Protein AF-A0A376L6A6-F1 (afdb_monomer_lite)

Foldseek 3Di:
DVVVVVQVVQVVVVFPPDPPGHDDDDDDPPCPPVCVVVVCVVQVVVPDDDGADADVVLVCCQPVVVQVVDDDAPQVVDDPPDDVVVVDDGPLVVVLVCCVVVNGPAVVFFPDDPVCVVVVQVVVCVVPVDPDRDPPPPDPTDGPSPPPDDD

Radius of gyration: 22.27 Å; chains: 1; bounding box: 53×51×48 Å

Structure (mmCIF, N/CA/C/O backbone):
data_AF-A0A376L6A6-F1
#
_entry.id   AF-A0A376L6A6-F1
#
loop_
_atom_site.group_PDB
_atom_site.id
_atom_site.type_symbol
_atom_site.label_atom_id
_atom_site.label_alt_id
_atom_site.label_comp_id
_atom_site.label_asym_id
_atom_site.label_entity_id
_atom_site.label_seq_id
_atom_site.pdbx_PDB_ins_code
_atom_site.Cartn_x
_atom_site.Cartn_y
_atom_site.Cartn_z
_atom_site.occupancy
_atom_site.B_iso_or_equiv
_atom_site.auth_seq_id
_atom_site.auth_comp_id
_atom_site.auth_asym_id
_atom_site.auth_atom_id
_atom_site.pdbx_PDB_model_num
ATOM 1 N N . MET A 1 1 ? 9.054 1.311 -15.473 1.00 96.50 1 MET A N 1
ATOM 2 C CA . MET A 1 1 ? 9.092 0.696 -16.823 1.00 96.50 1 MET A CA 1
ATOM 3 C C . MET A 1 1 ? 10.082 -0.459 -16.928 1.00 96.50 1 MET A C 1
ATOM 5 O O . MET A 1 1 ? 9.697 -1.483 -17.473 1.00 96.50 1 MET A O 1
ATOM 9 N N . ASN A 1 2 ? 11.278 -0.356 -16.337 1.00 98.25 2 ASN A N 1
ATOM 10 C CA . ASN A 1 2 ? 12.339 -1.381 -16.374 1.00 98.25 2 ASN A CA 1
ATOM 11 C C . ASN A 1 2 ? 11.838 -2.829 -16.205 1.00 98.25 2 ASN A C 1
ATOM 13 O O . ASN A 1 2 ? 12.069 -3.664 -17.072 1.00 98.25 2 ASN A O 1
ATOM 17 N N . TYR A 1 3 ? 11.075 -3.114 -15.145 1.00 98.31 3 TYR A N 1
ATOM 18 C CA . TYR A 1 3 ? 10.610 -4.477 -14.852 1.00 98.31 3 TYR A CA 1
ATOM 19 C C . TYR A 1 3 ? 9.677 -5.020 -15.938 1.00 98.31 3 TYR A C 1
ATOM 21 O O . TYR A 1 3 ? 9.852 -6.148 -16.383 1.00 98.31 3 TYR A O 1
ATOM 29 N N . ARG A 1 4 ? 8.724 -4.208 -16.414 1.00 98.38 4 ARG A N 1
ATOM 30 C CA . ARG A 1 4 ? 7.795 -4.605 -17.484 1.00 98.38 4 ARG A CA 1
ATOM 31 C C . ARG A 1 4 ? 8.522 -4.898 -18.798 1.00 98.38 4 ARG A C 1
ATOM 33 O O . ARG A 1 4 ? 8.090 -5.786 -19.515 1.00 98.38 4 ARG A O 1
ATOM 40 N N . GLY A 1 5 ? 9.624 -4.202 -19.091 1.00 98.56 5 GLY A N 1
ATOM 41 C CA . GLY A 1 5 ? 10.467 -4.498 -20.254 1.00 98.56 5 GLY A CA 1
ATOM 42 C C . GLY A 1 5 ? 11.061 -5.907 -20.193 1.00 98.56 5 GLY A C 1
ATOM 43 O O . GLY A 1 5 ? 10.830 -6.707 -21.096 1.00 98.56 5 GLY A O 1
ATOM 44 N N . LEU A 1 6 ? 11.743 -6.239 -19.089 1.00 98.56 6 LEU A N 1
ATOM 45 C CA . LEU A 1 6 ? 12.328 -7.572 -18.883 1.00 98.56 6 LEU A CA 1
ATOM 46 C C . LEU A 1 6 ? 11.251 -8.667 -18.844 1.00 98.56 6 LEU A C 1
ATOM 48 O O . LEU A 1 6 ? 11.412 -9.720 -19.454 1.00 98.56 6 LEU A O 1
ATOM 52 N N . ILE A 1 7 ? 10.138 -8.415 -18.153 1.00 98.62 7 ILE A N 1
ATOM 53 C CA . ILE A 1 7 ? 9.024 -9.366 -18.059 1.00 98.62 7 ILE A CA 1
ATOM 54 C C . ILE A 1 7 ? 8.418 -9.628 -19.443 1.00 98.62 7 ILE A C 1
ATOM 56 O O . ILE A 1 7 ? 8.198 -10.785 -19.784 1.00 98.62 7 ILE A O 1
ATOM 60 N N . ASN A 1 8 ? 8.209 -8.596 -20.268 1.00 98.69 8 ASN A N 1
ATOM 61 C CA . ASN A 1 8 ? 7.693 -8.777 -21.626 1.00 98.69 8 ASN A CA 1
ATOM 62 C C . ASN A 1 8 ? 8.621 -9.650 -22.482 1.00 98.69 8 ASN A C 1
ATOM 64 O O . ASN A 1 8 ? 8.128 -10.533 -23.174 1.00 98.69 8 ASN A O 1
ATOM 68 N N . MET A 1 9 ? 9.945 -9.462 -22.402 1.00 98.62 9 MET A N 1
ATOM 69 C CA . MET A 1 9 ? 10.906 -10.324 -23.110 1.00 98.62 9 MET A CA 1
ATOM 70 C C . MET A 1 9 ? 10.747 -11.794 -22.705 1.00 98.62 9 MET A C 1
ATOM 72 O O . MET A 1 9 ? 10.668 -12.676 -23.555 1.00 98.62 9 MET A O 1
ATOM 76 N N . LEU A 1 10 ? 10.654 -12.055 -21.400 1.00 98.62 10 LEU A N 1
ATOM 77 C CA . LEU A 1 10 ? 10.509 -13.408 -20.864 1.00 98.62 10 LEU A CA 1
ATOM 78 C C . LEU A 1 10 ? 9.166 -14.044 -21.237 1.00 98.62 10 LEU A C 1
ATOM 80 O O . LEU A 1 10 ? 9.114 -15.246 -21.488 1.00 98.62 10 LEU A O 1
ATOM 84 N N . ILE A 1 11 ? 8.090 -13.254 -21.283 1.00 98.62 11 ILE A N 1
ATOM 85 C CA . ILE A 1 11 ? 6.771 -13.709 -21.738 1.00 98.62 11 ILE A CA 1
ATOM 86 C C . ILE A 1 11 ? 6.814 -14.054 -23.230 1.00 98.62 11 ILE A C 1
ATOM 88 O O . ILE A 1 11 ? 6.356 -15.128 -23.608 1.00 98.62 11 ILE A O 1
ATOM 92 N N . PHE A 1 12 ? 7.398 -13.196 -24.073 1.00 98.50 12 PHE A N 1
ATOM 93 C CA . PHE A 1 12 ? 7.497 -13.439 -25.518 1.00 98.50 12 PHE A CA 1
ATOM 94 C C . PHE A 1 12 ? 8.362 -14.653 -25.870 1.00 98.50 12 PHE A C 1
ATOM 96 O O . PHE A 1 12 ? 8.107 -15.302 -26.879 1.00 98.50 12 PHE A O 1
ATOM 103 N N . CYS A 1 13 ? 9.323 -15.006 -25.017 1.00 98.44 13 CYS A N 1
ATOM 104 C CA . CYS A 1 13 ? 10.124 -16.220 -25.159 1.00 98.44 13 CYS A CA 1
ATOM 105 C C . CYS A 1 13 ? 9.552 -17.436 -24.400 1.00 98.44 13 CYS A C 1
ATOM 107 O O . CYS A 1 13 ? 10.221 -18.464 -24.321 1.00 98.44 13 CYS A O 1
ATOM 109 N N . GLY A 1 14 ? 8.358 -17.341 -23.798 1.00 98.19 14 GLY A N 1
ATOM 110 C CA . GLY A 1 14 ? 7.734 -18.452 -23.067 1.00 98.19 14 GLY A CA 1
ATOM 111 C C . GLY A 1 14 ? 8.533 -18.944 -21.851 1.00 98.19 14 GLY A C 1
ATOM 112 O O . GLY A 1 14 ? 8.388 -20.091 -21.437 1.00 98.19 14 GLY A O 1
ATOM 113 N N . CYS A 1 15 ? 9.398 -18.104 -21.277 1.00 98.44 15 CYS A N 1
ATOM 114 C CA . CYS A 1 15 ? 10.310 -18.507 -20.206 1.00 98.44 15 CYS A CA 1
ATOM 115 C C . CYS A 1 15 ? 9.632 -18.571 -18.830 1.00 98.44 15 CYS A C 1
ATOM 117 O O . CYS A 1 15 ? 10.116 -19.251 -17.928 1.00 98.44 15 CYS A O 1
ATOM 119 N N . VAL A 1 16 ? 8.544 -17.821 -18.629 1.00 98.25 16 VAL A N 1
ATOM 120 C CA . VAL A 1 16 ? 7.862 -17.735 -17.331 1.00 98.25 16 VAL A C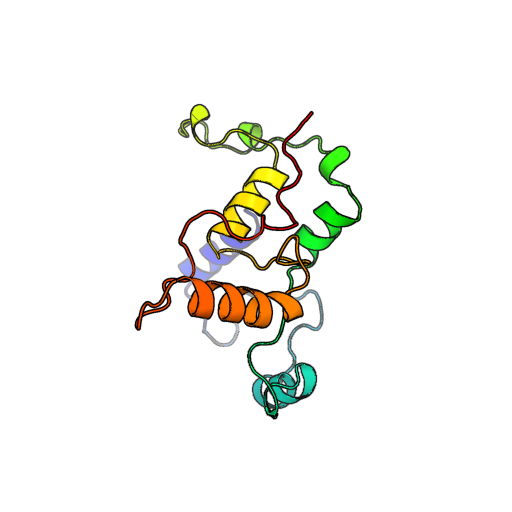A 1
ATOM 121 C C . VAL A 1 16 ? 7.135 -19.049 -17.036 1.00 98.25 16 VAL A C 1
ATOM 123 O O . VAL A 1 16 ? 6.242 -19.445 -17.777 1.00 98.25 16 VAL A O 1
ATOM 126 N N . GLY A 1 17 ? 7.499 -19.704 -15.931 1.00 97.81 17 GLY A N 1
ATOM 127 C CA . GLY A 1 17 ? 6.893 -20.968 -15.494 1.00 97.81 17 GLY A CA 1
ATOM 128 C C . GLY A 1 17 ? 7.615 -22.233 -15.974 1.00 97.81 17 GLY A C 1
ATOM 129 O O . GLY A 1 17 ? 7.182 -23.325 -15.620 1.00 97.81 17 GLY A O 1
ATOM 130 N N . GLN A 1 18 ? 8.718 -22.105 -16.721 1.00 98.12 18 GLN A N 1
ATOM 131 C CA . GLN A 1 18 ? 9.560 -23.229 -17.148 1.00 98.12 18 GLN A CA 1
ATOM 132 C C . GLN A 1 18 ? 10.828 -23.333 -16.294 1.00 98.12 18 GLN A C 1
ATOM 134 O O . GLN A 1 18 ? 11.455 -22.325 -15.967 1.00 98.12 18 GLN A O 1
ATOM 139 N N . SER A 1 19 ? 11.227 -24.557 -15.935 1.00 98.00 19 SER A N 1
ATOM 140 C CA . SER A 1 19 ? 12.469 -24.785 -15.182 1.00 98.00 19 SER A CA 1
ATOM 141 C C . SER A 1 19 ? 13.679 -24.272 -15.970 1.00 98.00 19 SER A C 1
ATOM 143 O O . SER A 1 19 ? 13.814 -24.558 -17.157 1.00 98.00 19 SER A O 1
ATOM 145 N N . GLY A 1 20 ? 14.551 -23.502 -15.315 1.00 98.06 20 GLY A N 1
ATOM 146 C CA . GLY A 1 20 ? 15.707 -22.859 -15.951 1.00 98.06 20 GLY A CA 1
ATOM 147 C C . GLY A 1 20 ? 15.411 -21.528 -16.657 1.00 98.06 20 GLY A C 1
ATOM 148 O O . GLY A 1 20 ? 16.340 -20.914 -17.173 1.00 98.06 20 GLY A O 1
ATOM 149 N N . GLY A 1 21 ? 14.160 -21.048 -16.655 1.00 97.56 21 GLY A N 1
ATOM 150 C CA . GLY A 1 21 ? 13.765 -19.771 -17.256 1.00 97.56 21 GLY A CA 1
ATOM 151 C C . GLY A 1 21 ? 12.889 -18.903 -16.346 1.00 97.56 21 GLY A C 1
ATOM 152 O O . GLY A 1 21 ? 12.407 -19.335 -15.300 1.00 97.56 21 GLY A O 1
ATOM 153 N N . GLY A 1 22 ? 12.679 -17.649 -16.755 1.00 98.19 22 GLY A N 1
ATOM 154 C CA . GLY A 1 22 ? 11.701 -16.746 -16.144 1.00 98.19 22 GLY A CA 1
ATOM 155 C C . GLY A 1 22 ? 12.307 -15.549 -15.416 1.00 98.19 22 GLY A C 1
ATOM 156 O O . GLY A 1 22 ? 13.485 -15.222 -15.553 1.00 98.19 22 GLY A O 1
ATOM 157 N N . TRP A 1 23 ? 11.453 -14.839 -14.679 1.00 98.44 23 TRP A N 1
ATOM 158 C CA . TRP A 1 23 ? 11.834 -13.615 -13.980 1.00 98.44 23 TRP A CA 1
ATOM 159 C C . TRP A 1 23 ? 12.360 -13.944 -12.583 1.00 98.44 23 TRP A C 1
ATOM 161 O O . TRP A 1 23 ? 11.605 -14.343 -11.699 1.00 98.44 23 TRP A O 1
ATOM 171 N N . ALA A 1 24 ? 13.667 -13.774 -12.397 1.00 98.19 24 ALA A N 1
ATOM 172 C CA . ALA A 1 24 ? 14.373 -14.104 -11.166 1.00 98.19 24 ALA A CA 1
ATOM 173 C C . ALA A 1 24 ? 14.725 -12.825 -10.388 1.00 98.19 24 ALA A C 1
ATOM 175 O O . ALA A 1 24 ? 15.801 -12.251 -10.549 1.00 98.19 24 ALA A O 1
ATOM 176 N N . HIS A 1 25 ? 13.782 -12.346 -9.581 1.00 98.38 25 HIS A N 1
ATOM 177 C CA . HIS A 1 25 ? 13.937 -11.123 -8.797 1.00 98.38 25 HIS A CA 1
ATOM 178 C C . HIS A 1 25 ? 14.380 -11.400 -7.369 1.00 98.38 25 HIS A C 1
ATOM 180 O O . HIS A 1 25 ? 13.728 -12.143 -6.638 1.00 98.38 25 HIS A O 1
ATOM 186 N N . TYR A 1 26 ? 15.468 -10.743 -6.976 1.00 98.00 26 TYR A N 1
ATOM 187 C CA . TYR A 1 26 ? 16.091 -10.889 -5.670 1.00 98.00 26 TYR A CA 1
ATOM 188 C C . TYR A 1 26 ? 16.372 -9.502 -5.085 1.00 98.00 26 TYR A C 1
ATOM 190 O O . TYR A 1 26 ? 17.063 -8.699 -5.709 1.00 98.00 26 TYR A O 1
ATOM 198 N N . VAL A 1 27 ? 15.810 -9.216 -3.907 1.00 98.12 27 VAL A N 1
ATOM 199 C CA . VAL A 1 27 ? 16.031 -7.971 -3.146 1.00 98.12 27 VAL A CA 1
ATOM 200 C C . VAL A 1 27 ? 16.189 -8.328 -1.666 1.00 98.12 27 VAL A C 1
ATOM 202 O O . VAL A 1 27 ? 17.259 -8.766 -1.260 1.00 98.12 27 VAL A O 1
ATOM 205 N N . GLY A 1 28 ? 15.137 -8.186 -0.857 1.00 96.62 28 GLY A N 1
ATOM 206 C CA . GLY A 1 28 ? 15.141 -8.560 0.555 1.00 96.62 28 GLY A CA 1
ATOM 207 C C . GLY A 1 28 ? 14.728 -10.015 0.774 1.00 96.62 28 GLY A C 1
ATOM 208 O O . GLY A 1 28 ? 14.268 -10.699 -0.142 1.00 96.62 28 GLY A O 1
ATOM 209 N N . GLN A 1 29 ? 14.834 -10.475 2.020 1.00 98.31 29 GLN A N 1
ATOM 210 C CA . GLN A 1 29 ? 14.400 -11.813 2.426 1.00 98.31 29 GLN A CA 1
ATOM 211 C C . GLN A 1 29 ? 12.884 -11.848 2.690 1.00 98.31 29 GLN A C 1
ATOM 213 O O . GLN A 1 29 ? 12.441 -12.024 3.821 1.00 98.31 29 GLN A O 1
ATOM 218 N N . GLU A 1 30 ? 12.080 -11.643 1.644 1.00 97.94 30 GLU A N 1
ATOM 219 C CA . GLU A 1 30 ? 10.613 -11.588 1.770 1.00 97.94 30 GLU A CA 1
ATOM 220 C C . GLU A 1 30 ? 9.968 -12.969 1.960 1.00 97.94 30 GLU A C 1
ATOM 222 O O . GLU A 1 30 ? 8.951 -13.087 2.643 1.00 97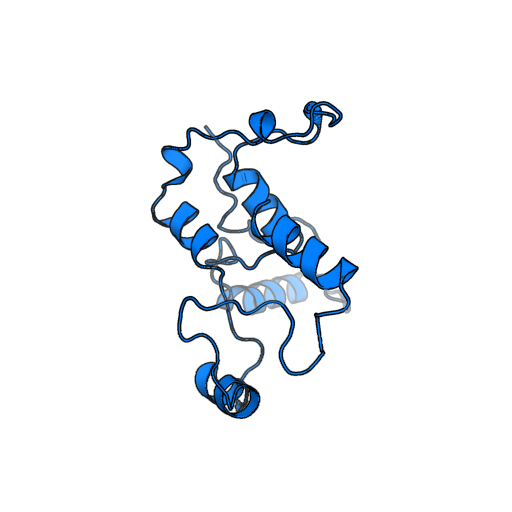.94 30 GLU A O 1
ATOM 227 N N . LYS A 1 31 ? 10.590 -14.023 1.409 1.00 98.25 31 LYS A N 1
ATOM 228 C CA . LYS A 1 31 ? 9.985 -15.354 1.306 1.00 98.25 31 LYS A CA 1
ATOM 229 C C . LYS A 1 31 ? 9.962 -16.090 2.644 1.00 98.25 31 LYS A C 1
ATOM 231 O O . LYS A 1 31 ? 10.773 -16.987 2.900 1.00 98.25 31 LYS A O 1
ATOM 236 N N . LEU A 1 32 ? 8.982 -15.767 3.480 1.00 98.25 32 LEU A N 1
ATOM 237 C CA . LEU A 1 32 ? 8.633 -16.547 4.661 1.00 98.25 32 LEU A CA 1
ATOM 238 C C . LEU A 1 32 ? 7.910 -17.828 4.217 1.00 98.25 32 LEU A C 1
ATOM 240 O O . LEU A 1 32 ? 6.737 -17.824 3.857 1.00 98.25 32 LEU A O 1
ATOM 244 N N . ARG A 1 33 ? 8.638 -18.952 4.199 1.00 98.44 33 ARG A N 1
ATOM 245 C CA . ARG A 1 33 ? 8.139 -20.226 3.646 1.00 98.44 33 ARG A CA 1
ATOM 246 C C . ARG A 1 33 ? 6.853 -20.741 4.321 1.00 98.44 33 ARG A C 1
ATOM 248 O O . ARG A 1 33 ? 5.923 -21.064 3.586 1.00 98.44 33 ARG A O 1
ATOM 255 N N . PRO A 1 34 ? 6.743 -20.822 5.663 1.00 98.25 34 PRO A N 1
ATOM 256 C CA . PRO A 1 34 ? 5.530 -21.314 6.323 1.00 98.25 34 PRO A CA 1
ATOM 257 C C . PRO A 1 34 ? 4.473 -20.205 6.507 1.00 98.25 34 PRO A C 1
ATOM 259 O O . PRO A 1 34 ? 3.992 -19.973 7.615 1.00 98.25 34 PRO A O 1
ATOM 262 N N . GLN A 1 35 ? 4.116 -19.505 5.423 1.00 98.38 35 GLN A N 1
ATOM 263 C CA . GLN A 1 35 ? 3.296 -18.284 5.452 1.00 98.38 35 GLN A CA 1
ATOM 264 C C . GLN A 1 35 ? 1.981 -18.447 6.231 1.00 98.38 35 GLN A C 1
ATOM 266 O O . GLN A 1 35 ? 1.707 -17.674 7.145 1.00 98.38 35 GLN A O 1
ATOM 271 N N . THR A 1 36 ? 1.179 -19.462 5.9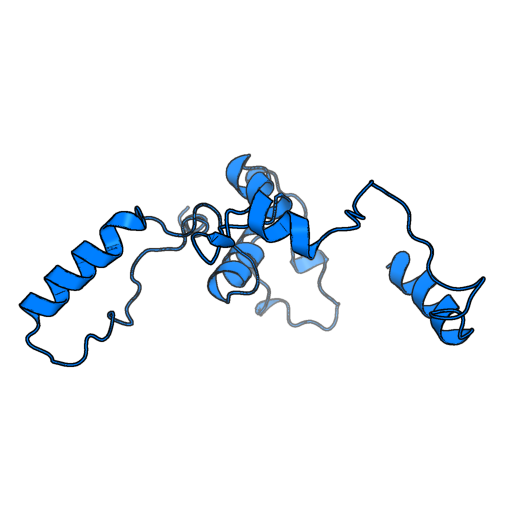06 1.00 98.31 36 THR A N 1
ATOM 272 C CA . THR A 1 36 ? -0.158 -19.659 6.494 1.00 98.31 36 THR A CA 1
ATOM 273 C C . THR A 1 36 ? -0.127 -20.183 7.928 1.00 98.31 36 THR A C 1
ATOM 275 O O . THR A 1 36 ? -1.110 -20.021 8.642 1.00 98.31 36 THR A O 1
ATOM 278 N N . GLY A 1 37 ? 0.989 -20.776 8.367 1.00 98.31 37 GLY A N 1
ATOM 279 C CA . GLY A 1 37 ? 1.206 -21.130 9.773 1.00 98.31 37 GLY A CA 1
ATOM 280 C C . GLY A 1 37 ? 1.671 -19.933 10.604 1.00 98.31 37 GLY A C 1
ATOM 281 O O . GLY A 1 37 ? 1.274 -19.780 11.754 1.00 98.31 37 GLY A O 1
ATOM 282 N N . TRP A 1 38 ? 2.473 -19.048 10.009 1.00 98.69 38 TRP A N 1
ATOM 283 C CA . TRP A 1 38 ? 3.006 -17.863 10.679 1.00 98.69 38 TRP A CA 1
ATOM 284 C C . TRP A 1 38 ? 2.004 -16.704 10.764 1.00 98.69 38 TRP A C 1
ATOM 286 O O . TRP A 1 38 ? 1.921 -16.058 11.802 1.00 98.69 38 TRP A O 1
ATOM 296 N N . GLN A 1 39 ? 1.223 -16.438 9.712 1.00 98.69 39 GLN A N 1
ATOM 297 C CA . GLN A 1 39 ? 0.255 -15.332 9.679 1.00 98.69 39 GLN A CA 1
ATOM 298 C C . GLN A 1 39 ? -0.730 -15.302 10.860 1.00 98.69 39 GLN A C 1
ATOM 300 O O . GLN A 1 39 ? -0.878 -14.229 11.452 1.00 98.69 39 GLN A O 1
ATOM 305 N N . PRO A 1 40 ? -1.415 -16.408 11.224 1.00 98.56 40 PRO A N 1
ATOM 306 C CA . PRO A 1 40 ? -2.338 -16.380 12.351 1.00 98.56 40 PRO A CA 1
ATOM 307 C C . PRO A 1 40 ? -1.624 -16.102 13.670 1.00 98.56 40 PRO A C 1
ATOM 309 O O . PRO A 1 40 ? -2.135 -15.313 14.453 1.00 98.56 40 PRO A O 1
ATOM 312 N N . LEU A 1 41 ? -0.418 -16.645 13.858 1.00 98.56 41 LEU A N 1
ATOM 313 C CA . LEU A 1 41 ? 0.409 -16.375 15.030 1.00 98.56 41 LEU A CA 1
ATOM 314 C C . LEU A 1 41 ? 0.838 -14.899 15.098 1.00 98.56 41 LEU A C 1
ATOM 316 O O . LEU A 1 41 ? 0.677 -14.249 16.125 1.00 98.56 41 LEU A O 1
ATOM 320 N N . ALA A 1 42 ? 1.375 -14.357 14.004 1.00 98.62 42 ALA A N 1
ATOM 321 C CA . ALA A 1 42 ? 1.944 -13.011 13.968 1.00 98.62 42 ALA A CA 1
ATOM 322 C C . ALA A 1 42 ? 0.901 -11.904 14.165 1.00 98.62 42 ALA A C 1
ATOM 324 O O . ALA A 1 42 ? 1.214 -10.848 14.713 1.00 98.62 42 ALA A O 1
ATOM 325 N N . PHE A 1 43 ? -0.331 -12.135 13.707 1.00 98.69 43 PHE A N 1
ATOM 326 C CA . PHE A 1 43 ? -1.402 -11.138 13.729 1.00 98.69 43 PHE A CA 1
ATOM 327 C C . PHE A 1 43 ? -2.592 -11.545 14.611 1.00 98.69 43 PHE A C 1
ATOM 329 O O . PHE A 1 43 ? -3.659 -10.947 14.482 1.00 98.69 43 PHE A O 1
ATOM 336 N N . ALA A 1 44 ? -2.406 -12.538 15.493 1.00 98.62 44 ALA A N 1
ATOM 337 C CA . ALA A 1 44 ? -3.412 -13.070 16.420 1.00 98.62 44 ALA A CA 1
ATOM 338 C C . ALA A 1 44 ? -4.754 -13.439 15.749 1.00 98.62 44 ALA A C 1
ATOM 340 O O . ALA A 1 44 ? -5.833 -13.219 16.307 1.00 98.62 44 ALA A O 1
ATOM 341 N N . LEU A 1 45 ? -4.699 -13.978 14.523 1.00 98.62 45 LEU A N 1
ATOM 342 C CA . LEU A 1 45 ? -5.895 -14.287 13.721 1.00 98.62 45 LEU A CA 1
ATOM 343 C C . LEU A 1 45 ? -6.625 -15.549 14.189 1.00 98.62 45 LEU A C 1
ATOM 345 O O . LEU A 1 45 ? -7.736 -15.817 13.735 1.00 98.62 45 LEU A O 1
ATOM 349 N N . ASP A 1 46 ? -6.000 -16.318 15.071 1.00 98.12 46 ASP A N 1
ATOM 350 C CA . ASP A 1 46 ? -6.612 -17.396 15.839 1.00 98.12 46 ASP A CA 1
ATOM 351 C C . ASP A 1 46 ? -7.558 -16.869 16.935 1.00 98.12 46 ASP A C 1
ATOM 353 O O . ASP A 1 46 ? -8.513 -17.557 17.285 1.00 98.12 46 ASP A O 1
ATOM 357 N N . TRP A 1 47 ? -7.361 -15.630 17.408 1.00 98.44 47 TRP A N 1
ATOM 358 C CA . TRP A 1 47 ? -8.220 -14.985 18.411 1.00 98.44 47 TRP A CA 1
ATOM 359 C C . TRP A 1 47 ? -9.212 -13.986 17.818 1.00 98.44 47 TRP A C 1
ATOM 361 O O . TRP A 1 47 ? -10.378 -13.959 18.212 1.00 98.44 47 TRP A O 1
ATOM 371 N N . GLN A 1 48 ? -8.758 -13.110 16.918 1.00 98.50 48 GLN A N 1
ATOM 372 C CA . GLN A 1 48 ? -9.554 -11.988 16.411 1.00 98.50 48 GLN A CA 1
ATOM 373 C C . GLN A 1 48 ? -9.243 -11.704 14.943 1.00 98.50 48 GLN A C 1
ATOM 375 O O . GLN A 1 48 ? -8.097 -11.761 14.505 1.00 98.50 48 GLN A O 1
ATOM 380 N N . ARG A 1 49 ? -10.269 -11.359 14.158 1.00 97.38 49 ARG A N 1
ATOM 381 C CA . ARG A 1 49 ? -10.128 -11.038 12.729 1.00 97.38 49 ARG A CA 1
ATOM 382 C C . ARG A 1 49 ? -11.020 -9.845 12.361 1.00 97.38 49 ARG A C 1
ATOM 384 O O . ARG A 1 49 ? -12.164 -9.821 12.814 1.00 97.38 49 ARG A O 1
ATOM 391 N N . PRO A 1 50 ? -10.566 -8.907 11.504 1.00 97.62 50 PRO A N 1
ATOM 392 C CA . PRO A 1 50 ? -9.229 -8.785 10.900 1.00 97.62 50 PRO A CA 1
ATOM 393 C C . PRO A 1 50 ? -8.217 -8.010 11.774 1.00 97.62 50 PRO A C 1
ATOM 395 O O . PRO A 1 50 ? -8.604 -7.237 12.649 1.00 97.62 50 PRO A O 1
ATOM 398 N N . ALA A 1 51 ? -6.918 -8.156 11.482 1.00 97.94 51 ALA A N 1
ATOM 399 C CA . ALA A 1 51 ? -5.866 -7.276 12.006 1.00 97.94 51 ALA A CA 1
ATOM 400 C C . ALA A 1 51 ? -5.811 -5.929 11.250 1.00 97.94 51 ALA A C 1
ATOM 402 O O . ALA A 1 51 ? -6.454 -5.748 10.215 1.00 97.94 51 ALA A O 1
ATOM 403 N N . ARG A 1 52 ? -5.019 -4.969 11.749 1.00 98.00 52 ARG A N 1
ATOM 404 C CA . ARG A 1 52 ? -4.842 -3.639 11.132 1.00 98.00 52 ARG A CA 1
ATOM 405 C C . ARG A 1 52 ? -3.489 -3.517 10.435 1.00 98.00 52 ARG A C 1
ATOM 407 O O . ARG A 1 52 ? -2.528 -3.024 11.017 1.00 98.00 52 ARG A O 1
ATOM 414 N N . HIS A 1 53 ? -3.423 -3.958 9.184 1.00 98.31 53 HIS A N 1
ATOM 415 C CA . HIS A 1 53 ? -2.255 -3.733 8.331 1.00 98.31 53 HIS A CA 1
ATOM 416 C C . HIS A 1 53 ? -2.236 -2.308 7.765 1.00 98.31 53 HIS A C 1
ATOM 418 O O . HIS A 1 53 ? -3.288 -1.715 7.534 1.00 98.31 53 HIS A O 1
ATOM 424 N N . MET A 1 54 ? -1.036 -1.781 7.512 1.00 98.31 54 MET A N 1
ATOM 425 C CA . MET A 1 54 ? -0.822 -0.467 6.906 1.00 98.31 54 MET A CA 1
ATOM 426 C C . MET A 1 54 ? 0.366 -0.513 5.944 1.00 98.31 54 MET A C 1
ATOM 428 O O . MET A 1 54 ? 1.386 -1.129 6.250 1.00 98.31 54 MET A O 1
ATOM 432 N N . ASN A 1 55 ? 0.260 0.167 4.801 1.00 98.38 55 ASN A N 1
ATOM 433 C CA . ASN A 1 55 ? 1.376 0.334 3.876 1.00 98.38 55 ASN A CA 1
ATOM 434 C C . ASN A 1 55 ? 2.273 1.508 4.319 1.00 98.38 55 ASN A C 1
ATOM 436 O O . ASN A 1 55 ? 1.869 2.673 4.335 1.00 98.38 55 ASN A O 1
ATOM 440 N N . SER A 1 56 ? 3.519 1.203 4.681 1.00 98.25 56 SER A N 1
ATOM 441 C CA . SER A 1 56 ? 4.396 2.159 5.368 1.00 98.25 56 SER A CA 1
ATOM 442 C C . SER A 1 56 ? 4.784 3.385 4.540 1.00 98.25 56 SER A C 1
ATOM 444 O O . SER A 1 56 ? 4.991 4.444 5.120 1.00 98.25 56 SER A O 1
ATOM 446 N N . THR A 1 57 ? 4.854 3.288 3.207 1.00 98.38 57 THR A N 1
ATOM 447 C CA . THR A 1 57 ? 5.187 4.441 2.349 1.00 98.38 57 THR A CA 1
ATOM 448 C C . THR A 1 57 ? 4.185 5.577 2.539 1.00 98.38 57 THR A C 1
ATOM 450 O O . THR A 1 57 ? 4.590 6.686 2.874 1.00 98.38 57 THR A O 1
ATOM 453 N N . SER A 1 58 ? 2.881 5.294 2.425 1.00 97.50 58 SER A N 1
ATOM 454 C CA . SER A 1 58 ? 1.829 6.290 2.668 1.00 97.50 58 SER A CA 1
ATOM 455 C C . SER A 1 58 ? 1.820 6.759 4.123 1.00 97.50 58 SER A C 1
ATOM 457 O O . SER A 1 58 ? 1.673 7.952 4.391 1.00 97.50 58 SER A O 1
ATOM 459 N N . TYR A 1 59 ? 2.028 5.835 5.069 1.00 97.88 59 TYR A N 1
ATOM 460 C CA . TYR A 1 59 ? 2.069 6.156 6.496 1.00 97.88 59 TYR A CA 1
ATOM 461 C C . TYR A 1 59 ? 3.163 7.176 6.825 1.00 97.88 59 TYR A C 1
ATOM 463 O O . TYR A 1 59 ? 2.879 8.217 7.412 1.00 97.88 59 TYR A O 1
ATOM 471 N N . PHE A 1 60 ? 4.409 6.914 6.429 1.00 98.12 60 PHE A N 1
ATOM 472 C CA . PHE A 1 60 ? 5.514 7.822 6.716 1.00 98.12 60 PHE A CA 1
ATOM 473 C C . PHE A 1 60 ? 5.433 9.097 5.890 1.00 98.12 60 PHE A C 1
ATOM 475 O O . PHE A 1 60 ? 5.687 10.164 6.446 1.00 98.12 60 PHE A O 1
ATOM 482 N N . TYR A 1 61 ? 5.019 9.027 4.622 1.00 97.88 61 TYR A N 1
ATOM 483 C CA . TYR A 1 61 ? 4.818 10.218 3.798 1.00 97.88 61 TYR A CA 1
ATOM 484 C C . TYR A 1 61 ? 3.877 11.224 4.477 1.00 97.88 61 TYR A C 1
ATOM 486 O O . TYR A 1 61 ? 4.186 12.415 4.526 1.00 97.88 61 TYR A O 1
ATOM 494 N N . ASN A 1 62 ? 2.800 10.729 5.103 1.00 96.06 62 ASN A N 1
ATOM 495 C CA . ASN A 1 62 ? 1.883 11.537 5.902 1.00 96.06 62 ASN A CA 1
ATOM 496 C C . ASN A 1 62 ? 2.473 11.947 7.269 1.00 96.06 62 ASN A C 1
ATOM 498 O O . ASN A 1 62 ? 2.636 13.134 7.543 1.00 96.06 62 ASN A O 1
ATOM 502 N N . HIS A 1 63 ? 2.837 10.989 8.131 1.00 96.88 63 HIS A N 1
ATOM 503 C CA . HIS A 1 63 ? 3.158 11.259 9.547 1.00 96.88 63 HIS A CA 1
ATOM 504 C C . HIS A 1 63 ? 4.528 11.889 9.789 1.00 96.88 63 HIS A C 1
ATOM 506 O O . HIS A 1 63 ? 4.702 12.592 10.779 1.00 96.88 63 HIS A O 1
ATOM 512 N N . SER A 1 64 ? 5.489 11.702 8.882 1.00 96.94 64 SER A N 1
ATOM 513 C CA . SER A 1 64 ? 6.732 12.492 8.889 1.00 96.94 64 SER A CA 1
ATOM 514 C C . SER A 1 64 ? 6.592 13.808 8.119 1.00 96.94 64 SER A C 1
ATOM 516 O O . SER A 1 64 ? 7.550 14.563 7.996 1.00 96.94 64 SER A O 1
ATOM 518 N N . SER A 1 65 ? 5.385 14.100 7.622 1.00 97.38 65 SER A N 1
ATOM 519 C CA . SER A 1 65 ? 5.043 15.323 6.902 1.00 97.38 65 SER A CA 1
ATOM 520 C C . SER A 1 65 ? 5.918 15.604 5.675 1.00 97.38 65 SER A C 1
ATOM 522 O O . SER A 1 65 ? 6.052 16.760 5.275 1.00 97.38 65 SER A O 1
ATOM 524 N N . GLN A 1 66 ? 6.486 14.564 5.054 1.00 97.50 66 GLN A N 1
ATOM 525 C CA . GLN A 1 66 ? 7.299 14.698 3.840 1.00 97.50 66 GLN A CA 1
ATOM 526 C C . GLN A 1 66 ? 6.506 15.323 2.690 1.00 97.50 66 GLN A C 1
ATOM 528 O O . GLN A 1 66 ? 7.058 16.113 1.934 1.00 97.50 66 GLN A O 1
ATOM 533 N N . TRP A 1 67 ? 5.194 15.072 2.627 1.00 95.56 67 TRP A N 1
ATOM 534 C CA . TRP A 1 67 ? 4.301 15.707 1.655 1.00 95.56 67 TRP A CA 1
ATOM 535 C C . TRP A 1 67 ? 4.336 17.244 1.696 1.00 95.56 67 TRP A C 1
ATOM 537 O O . TRP A 1 67 ? 4.090 17.880 0.683 1.00 95.56 67 TRP A O 1
ATOM 547 N N . ARG A 1 68 ? 4.687 17.871 2.830 1.00 95.19 68 ARG A N 1
ATOM 548 C CA . ARG A 1 68 ? 4.809 19.340 2.927 1.00 95.19 68 ARG A CA 1
ATOM 549 C C . ARG A 1 68 ? 5.952 19.913 2.084 1.00 95.19 68 ARG A C 1
ATOM 551 O O . ARG A 1 68 ? 6.001 21.124 1.895 1.00 95.19 68 ARG A O 1
ATOM 558 N N . TYR A 1 69 ? 6.877 19.061 1.655 1.00 97.44 69 TYR A N 1
ATOM 559 C CA . TYR A 1 69 ? 8.072 19.409 0.892 1.00 97.44 69 TYR A CA 1
ATOM 560 C C . TYR A 1 69 ? 8.032 18.815 -0.518 1.00 97.44 69 TYR A C 1
ATOM 562 O O . TYR A 1 69 ? 9.070 18.708 -1.166 1.00 97.44 69 TYR A O 1
ATOM 570 N N . GLU A 1 70 ? 6.856 18.385 -0.975 1.00 96.94 70 GLU A N 1
ATOM 571 C CA . GLU A 1 70 ? 6.718 17.733 -2.266 1.00 96.94 70 GLU A CA 1
ATOM 572 C C . GLU A 1 70 ? 7.026 18.691 -3.413 1.00 96.94 70 GLU A C 1
ATOM 574 O O . GLU A 1 70 ? 6.565 19.835 -3.445 1.00 96.94 70 GLU A O 1
ATOM 579 N N . THR A 1 71 ? 7.795 18.189 -4.370 1.00 96.88 71 THR A N 1
ATOM 580 C CA . THR A 1 71 ? 8.162 18.916 -5.586 1.00 96.88 71 THR A CA 1
ATOM 581 C C . THR A 1 71 ? 7.594 18.258 -6.834 1.00 96.88 71 THR A C 1
ATOM 583 O O . THR A 1 71 ? 7.455 18.933 -7.851 1.00 96.88 71 THR A O 1
ATOM 586 N N . VAL A 1 72 ? 7.230 16.974 -6.753 1.00 97.62 72 VAL A N 1
ATOM 587 C CA . VAL A 1 72 ? 6.657 16.218 -7.867 1.00 97.62 72 VAL A CA 1
ATOM 588 C C . VAL A 1 72 ? 5.147 16.411 -7.900 1.00 97.62 72 VAL A C 1
ATOM 590 O O . VAL A 1 72 ? 4.450 16.227 -6.898 1.00 97.62 72 VAL A O 1
ATOM 593 N N . THR A 1 73 ? 4.610 16.742 -9.071 1.00 96.38 73 THR A N 1
ATOM 594 C CA . THR A 1 73 ? 3.162 16.941 -9.239 1.00 96.38 73 THR A CA 1
ATOM 595 C C . THR A 1 73 ? 2.503 15.736 -9.902 1.00 96.38 73 THR A C 1
ATOM 597 O O . THR A 1 73 ? 3.118 14.996 -10.662 1.00 96.38 73 THR A O 1
ATOM 600 N N . ALA A 1 74 ? 1.212 15.513 -9.645 1.00 95.50 74 ALA A N 1
ATOM 601 C CA . ALA A 1 74 ? 0.477 14.498 -10.400 1.00 95.50 74 ALA A CA 1
ATOM 602 C C . ALA A 1 74 ? 0.378 14.875 -11.889 1.00 95.50 74 ALA A C 1
ATOM 604 O O . ALA A 1 74 ? 0.413 13.997 -12.745 1.00 95.50 74 ALA A O 1
ATOM 605 N N . GLU A 1 75 ? 0.279 16.174 -12.192 1.00 95.56 75 GLU A N 1
ATOM 606 C CA . GLU A 1 75 ? 0.073 16.687 -13.546 1.00 95.56 75 GLU A CA 1
ATOM 607 C C . GLU A 1 75 ? 1.225 16.337 -14.498 1.00 95.56 75 GLU A C 1
ATOM 609 O O . GLU A 1 75 ? 0.968 15.923 -15.628 1.00 95.56 75 GLU A O 1
ATOM 614 N N . GLU A 1 76 ? 2.478 16.449 -14.050 1.00 96.62 76 GLU A N 1
ATOM 615 C CA . GLU A 1 76 ? 3.654 16.136 -14.880 1.00 96.62 76 GLU A CA 1
ATOM 616 C C . GLU A 1 76 ? 3.837 14.631 -15.140 1.00 96.62 76 GLU A C 1
ATOM 618 O O . GLU A 1 76 ? 4.565 14.240 -16.051 1.00 96.62 76 GLU A O 1
ATOM 623 N N . LEU A 1 77 ? 3.155 13.781 -14.366 1.00 97.50 77 LEU A N 1
ATOM 624 C CA . LEU A 1 77 ? 3.161 12.327 -14.532 1.00 97.50 77 LEU A CA 1
ATOM 625 C C . LEU A 1 77 ? 2.043 11.830 -15.460 1.00 97.50 77 LEU A C 1
ATOM 627 O O . LEU A 1 77 ? 2.022 10.648 -15.821 1.00 97.50 77 LEU A O 1
ATOM 631 N N . LEU A 1 78 ? 1.091 12.693 -15.828 1.00 97.69 78 LEU A N 1
ATOM 632 C CA . LEU A 1 78 ? -0.031 12.306 -16.676 1.00 97.69 78 LEU A CA 1
ATOM 633 C C . LEU A 1 78 ? 0.409 12.046 -18.118 1.00 97.69 78 LEU A C 1
ATOM 635 O O . LEU A 1 78 ? 1.300 12.687 -18.670 1.00 97.69 78 LEU A O 1
ATOM 639 N N . SER A 1 79 ? -0.299 11.121 -18.766 1.00 97.81 79 SER A N 1
ATOM 640 C CA . SER A 1 79 ? -0.214 10.962 -20.217 1.00 97.81 79 SER A CA 1
ATOM 641 C C . SER A 1 79 ? -0.627 12.265 -20.916 1.00 97.81 79 SER A C 1
ATOM 643 O O . SER A 1 79 ? -1.595 12.891 -20.478 1.00 97.81 79 SER A O 1
ATOM 645 N N . PRO A 1 80 ? -0.004 12.633 -22.052 1.00 97.56 80 PRO A N 1
ATOM 646 C CA . PRO A 1 80 ? -0.432 13.792 -22.840 1.00 97.56 80 PRO A CA 1
ATOM 647 C C . PRO A 1 80 ? -1.871 13.681 -23.372 1.00 97.56 80 PRO A C 1
ATOM 649 O O . PRO A 1 80 ? -2.444 14.681 -23.785 1.00 97.56 80 PRO A O 1
ATOM 652 N N . MET A 1 81 ? -2.463 12.482 -23.362 1.00 98.06 81 MET A N 1
ATOM 653 C CA . MET A 1 81 ? -3.847 12.239 -23.789 1.00 98.06 81 MET A CA 1
ATOM 654 C C . MET A 1 81 ? -4.857 12.268 -22.631 1.00 98.06 81 MET A C 1
ATOM 656 O O . MET A 1 81 ? -6.051 12.080 -22.855 1.00 98.06 81 MET A O 1
ATOM 660 N N . ALA A 1 82 ? -4.403 12.433 -21.386 1.00 97.75 82 ALA A N 1
ATOM 661 C CA . ALA A 1 82 ? -5.292 12.465 -20.234 1.00 97.75 82 ALA A CA 1
ATOM 662 C C . ALA A 1 82 ? -5.936 13.850 -20.068 1.00 97.75 82 ALA A C 1
ATOM 664 O O . ALA A 1 82 ? -5.281 14.881 -20.209 1.00 97.75 82 ALA A O 1
ATOM 665 N N . ASP A 1 83 ? -7.212 13.871 -19.682 1.00 97.12 83 ASP A N 1
ATOM 666 C CA . ASP A 1 83 ? -7.878 15.093 -19.234 1.00 97.12 83 ASP A CA 1
ATOM 667 C C . ASP A 1 83 ? -7.350 15.499 -17.849 1.00 97.12 83 ASP A C 1
ATOM 669 O O . ASP A 1 83 ? -7.739 14.934 -16.822 1.00 97.12 83 ASP A O 1
ATOM 673 N N . LYS A 1 84 ? -6.453 16.489 -17.832 1.00 95.81 84 LYS A N 1
ATOM 674 C CA . LYS A 1 84 ? -5.799 17.003 -16.621 1.00 95.81 84 LYS A CA 1
ATOM 675 C C . LYS A 1 84 ? -6.788 17.513 -15.572 1.00 95.81 84 LYS A C 1
ATOM 677 O O . LYS A 1 84 ? -6.514 17.398 -14.378 1.00 95.81 84 LYS A O 1
ATOM 682 N N . SER A 1 85 ? -7.952 18.021 -15.989 1.00 96.19 85 SER A N 1
ATOM 683 C CA . SER A 1 85 ? -8.942 18.603 -15.072 1.00 96.19 85 SER A CA 1
ATOM 684 C C . SER A 1 85 ? -9.505 17.582 -14.075 1.00 96.19 85 SER A C 1
ATOM 686 O O . SER A 1 85 ? -9.913 17.938 -12.969 1.00 96.19 85 SER A O 1
ATOM 688 N N . ARG A 1 86 ? -9.463 16.290 -14.426 1.00 96.25 86 ARG A N 1
ATOM 689 C CA . ARG A 1 86 ? -9.945 15.182 -13.588 1.00 96.25 86 ARG A CA 1
ATOM 690 C C . ARG A 1 86 ? -8.951 14.735 -12.519 1.00 96.25 86 ARG A C 1
ATOM 692 O O . ARG A 1 86 ? -9.337 14.016 -11.598 1.00 96.25 86 ARG A O 1
ATOM 699 N N . TYR A 1 87 ? -7.688 15.133 -12.636 1.00 96.62 87 TYR A N 1
ATOM 700 C CA . TYR A 1 87 ? -6.578 14.630 -11.826 1.00 96.62 87 TYR A CA 1
ATOM 701 C C . TYR A 1 87 ? -5.849 15.780 -11.119 1.00 96.62 87 TYR A C 1
ATOM 703 O O . TYR A 1 87 ? -4.626 15.867 -11.129 1.00 96.62 87 TYR A O 1
ATOM 711 N N . THR A 1 88 ? -6.620 16.665 -10.488 1.00 95.94 88 THR A N 1
ATOM 712 C CA . THR A 1 88 ? -6.108 17.801 -9.712 1.00 95.94 88 THR A CA 1
ATOM 713 C C . THR A 1 88 ? -5.837 17.424 -8.254 1.00 95.94 88 THR A C 1
ATOM 715 O O . THR A 1 88 ? -6.415 16.466 -7.722 1.00 95.94 88 THR A O 1
ATOM 718 N N . GLY A 1 89 ? -4.991 18.208 -7.586 1.00 94.00 89 GLY A N 1
ATOM 719 C CA . GLY A 1 89 ? -4.610 18.026 -6.182 1.00 94.00 89 GLY A CA 1
ATOM 720 C C . GLY A 1 89 ? -3.178 17.523 -6.008 1.00 94.00 89 GLY A C 1
ATOM 721 O O . GLY A 1 89 ? -2.486 17.187 -6.968 1.00 94.00 89 GLY A O 1
ATOM 722 N N . HIS A 1 90 ? -2.736 17.485 -4.759 1.00 95.12 90 HIS A N 1
ATOM 723 C CA . HIS A 1 90 ? -1.412 17.015 -4.369 1.00 95.12 90 HIS A CA 1
ATOM 724 C C . HIS A 1 90 ? -1.335 15.484 -4.414 1.00 95.12 90 HIS A C 1
ATOM 726 O O . HIS A 1 90 ? -2.349 14.812 -4.247 1.00 95.12 90 HIS A O 1
ATOM 732 N N . LEU A 1 91 ? -0.137 14.894 -4.518 1.00 97.00 91 LEU A N 1
ATOM 733 C CA . LEU A 1 91 ? 0.043 13.433 -4.431 1.00 97.00 91 LEU A CA 1
ATOM 734 C C . LEU A 1 91 ? -0.599 12.802 -3.176 1.00 97.00 91 LEU A C 1
ATOM 736 O O . LEU A 1 91 ? -1.136 11.695 -3.251 1.00 97.00 91 LEU A O 1
ATOM 740 N N . ILE A 1 92 ? -0.632 13.513 -2.040 1.00 96.88 92 ILE A N 1
ATOM 741 C CA . ILE A 1 92 ? -1.299 13.033 -0.824 1.00 96.88 92 ILE A CA 1
ATOM 742 C C . ILE A 1 92 ? -2.826 12.980 -0.987 1.00 96.88 92 ILE A C 1
ATOM 744 O O . ILE A 1 92 ? -3.454 12.066 -0.458 1.00 96.88 92 ILE A O 1
ATOM 748 N N . ASP A 1 93 ? -3.429 13.864 -1.789 1.00 96.19 93 ASP A N 1
ATOM 749 C CA . ASP A 1 93 ? -4.875 13.867 -2.041 1.00 96.19 93 ASP A CA 1
ATOM 750 C C . ASP A 1 93 ? -5.312 12.618 -2.808 1.00 96.19 93 ASP A C 1
ATOM 752 O O . ASP A 1 93 ? -6.387 12.072 -2.556 1.00 96.19 93 ASP A O 1
ATOM 756 N N . PHE A 1 94 ? -4.475 12.125 -3.724 1.00 97.19 94 PHE A N 1
ATOM 757 C CA . PHE A 1 94 ? -4.716 10.857 -4.416 1.00 97.19 94 PHE A CA 1
ATOM 758 C C . PHE A 1 94 ? -4.690 9.681 -3.443 1.00 97.19 94 PHE A C 1
ATOM 760 O O . PHE A 1 94 ? -5.547 8.801 -3.532 1.00 97.19 94 PHE A O 1
ATOM 767 N N . ASN A 1 95 ? -3.768 9.695 -2.480 1.00 97.06 95 ASN A N 1
ATOM 768 C CA . ASN A 1 95 ? -3.697 8.674 -1.444 1.00 97.06 95 ASN A CA 1
ATOM 769 C C . ASN A 1 95 ? -4.934 8.724 -0.520 1.00 97.06 95 ASN A C 1
ATOM 771 O O . ASN A 1 95 ? -5.561 7.695 -0.290 1.00 97.06 95 ASN A O 1
ATOM 775 N N . VAL A 1 96 ? -5.387 9.916 -0.106 1.00 95.00 96 VAL A N 1
ATOM 776 C CA . VAL A 1 96 ? -6.638 10.091 0.666 1.00 95.00 96 VAL A CA 1
ATOM 777 C C . VAL A 1 96 ? -7.868 9.609 -0.119 1.00 95.00 96 VAL A C 1
ATOM 779 O O . VAL A 1 96 ? -8.758 8.965 0.442 1.00 95.00 96 VAL A O 1
ATOM 782 N N . ARG A 1 97 ? -7.937 9.895 -1.428 1.00 95.06 97 ARG A N 1
ATOM 783 C CA . ARG A 1 97 ? -9.006 9.397 -2.312 1.00 95.06 97 ARG A CA 1
ATOM 784 C C . ARG A 1 97 ? -8.978 7.868 -2.409 1.00 95.06 97 ARG A C 1
ATOM 786 O O . ARG A 1 97 ? -10.039 7.255 -2.355 1.00 95.06 97 ARG A O 1
ATOM 793 N N . ALA A 1 98 ? -7.798 7.261 -2.524 1.00 96.31 98 ALA A N 1
ATOM 794 C CA . ALA A 1 98 ? -7.634 5.809 -2.564 1.00 96.31 98 ALA A CA 1
ATOM 795 C C . ALA A 1 98 ? -8.058 5.142 -1.242 1.00 96.31 98 ALA A C 1
ATOM 797 O O . ALA A 1 98 ? -8.783 4.149 -1.262 1.00 96.31 98 ALA A O 1
ATOM 798 N N . GLU A 1 99 ? -7.682 5.721 -0.100 1.00 93.62 99 GLU A N 1
ATOM 799 C CA . GLU A 1 99 ? -8.067 5.248 1.236 1.00 93.62 99 GLU A CA 1
ATOM 800 C C . GLU A 1 99 ? -9.592 5.211 1.421 1.00 93.62 99 GLU A C 1
ATOM 802 O O . GLU A 1 99 ? -10.159 4.167 1.744 1.00 93.62 99 GLU A O 1
ATOM 807 N N . ARG A 1 100 ? -10.293 6.318 1.133 1.00 91.75 100 ARG A N 1
ATOM 808 C CA . ARG A 1 100 ? -11.760 6.380 1.299 1.00 91.75 100 ARG A CA 1
ATOM 809 C C . ARG A 1 100 ? -12.540 5.484 0.329 1.00 91.75 100 ARG A C 1
ATOM 811 O O . ARG A 1 100 ? -13.701 5.191 0.588 1.00 91.75 100 ARG A O 1
ATOM 818 N N . MET A 1 101 ? -11.924 5.080 -0.785 1.00 93.75 101 MET A N 1
ATOM 819 C CA . MET A 1 101 ? -12.492 4.130 -1.754 1.00 93.75 101 MET A CA 1
ATOM 820 C C . MET A 1 101 ? -12.126 2.669 -1.440 1.00 93.75 101 MET A C 1
ATOM 822 O O . MET A 1 101 ? -12.463 1.777 -2.214 1.00 93.75 101 MET A O 1
ATOM 826 N N . GLY A 1 102 ? -11.428 2.409 -0.328 1.00 93.75 102 GLY A N 1
ATOM 827 C CA . GLY A 1 102 ? -11.025 1.063 0.080 1.00 93.75 102 GLY A CA 1
ATOM 828 C C . GLY A 1 102 ? -9.893 0.461 -0.757 1.00 93.75 102 GLY A C 1
ATOM 829 O O . GLY A 1 102 ? -9.667 -0.744 -0.692 1.00 93.75 102 GLY A O 1
ATOM 830 N N . TRP A 1 103 ? -9.178 1.269 -1.547 1.00 97.25 103 TRP A N 1
ATOM 831 C CA . TRP A 1 103 ? -8.040 0.801 -2.348 1.00 97.25 103 TRP A CA 1
ATOM 832 C C . TRP A 1 103 ? -6.772 0.634 -1.506 1.00 97.25 103 TRP A C 1
ATOM 834 O O . TRP A 1 103 ? -5.946 -0.226 -1.804 1.00 97.25 103 TRP A O 1
ATOM 844 N N . LEU A 1 104 ? -6.614 1.451 -0.460 1.00 97.56 104 LEU A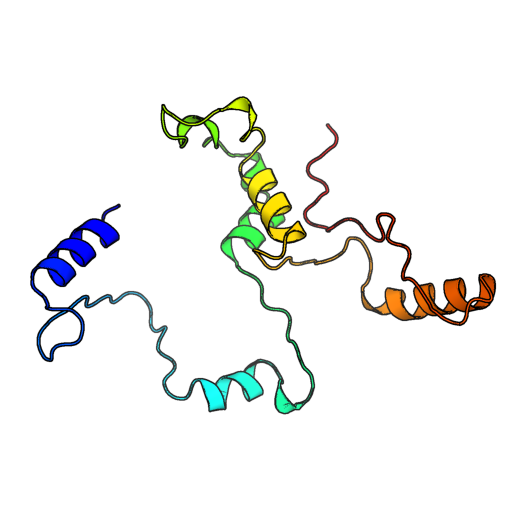 N 1
ATOM 845 C CA . LEU A 1 104 ? -5.484 1.423 0.469 1.00 97.56 104 LEU A CA 1
ATOM 846 C C . LEU A 1 104 ? -5.975 1.428 1.925 1.00 97.56 104 LEU A C 1
ATOM 848 O O . LEU A 1 104 ? -7.044 1.975 2.203 1.00 97.56 104 LEU A O 1
ATOM 852 N N . PRO A 1 105 ? -5.214 0.838 2.865 1.00 96.88 105 PRO A N 1
ATOM 853 C CA . PRO A 1 105 ? -5.503 0.965 4.288 1.00 96.88 105 PRO A CA 1
ATOM 854 C C . PRO A 1 105 ? -5.170 2.375 4.808 1.00 96.88 105 PRO A C 1
ATOM 856 O O . PRO A 1 105 ? -4.369 3.097 4.220 1.00 96.88 105 PRO A O 1
ATOM 859 N N . SER A 1 106 ? -5.728 2.726 5.969 1.00 96.38 106 SER A N 1
ATOM 860 C CA . SER A 1 106 ? -5.445 3.981 6.680 1.00 96.38 106 SER A CA 1
ATOM 861 C C . SER A 1 106 ? -4.926 3.707 8.091 1.00 96.38 106 SER A C 1
ATOM 863 O O . SER A 1 106 ? -5.426 2.815 8.781 1.00 96.38 106 SER A O 1
ATOM 865 N N . ALA A 1 107 ? -3.983 4.518 8.573 1.00 96.31 107 ALA A N 1
ATOM 866 C CA . ALA A 1 107 ? -3.552 4.500 9.969 1.00 96.31 107 ALA A CA 1
ATOM 867 C C . ALA A 1 107 ? -3.089 5.897 10.424 1.00 96.31 107 ALA A C 1
ATOM 869 O O . ALA A 1 107 ? -2.124 6.424 9.871 1.00 96.31 107 ALA A O 1
ATOM 870 N N . PRO A 1 108 ? -3.721 6.496 11.450 1.00 96.62 108 PRO A N 1
ATOM 871 C CA . PRO A 1 108 ? -4.994 6.084 12.050 1.00 96.62 108 PRO A CA 1
ATOM 872 C C . PRO A 1 108 ? -6.152 6.092 11.035 1.00 96.62 108 PRO A C 1
ATOM 874 O O . PRO A 1 108 ? -6.145 6.879 10.095 1.00 96.62 108 PRO A O 1
ATOM 877 N N . GLN A 1 109 ? -7.150 5.226 11.237 1.00 91.50 109 GLN A N 1
ATOM 878 C CA . GLN A 1 109 ? -8.267 5.057 10.295 1.00 91.50 109 GLN A CA 1
ATOM 879 C C . GLN A 1 109 ? -9.252 6.232 10.351 1.00 91.50 109 GLN A C 1
ATOM 881 O O . GLN A 1 109 ? -9.468 6.937 9.368 1.00 91.50 109 GLN A O 1
ATOM 886 N N . LEU A 1 110 ? -9.818 6.469 11.532 1.00 92.38 110 LEU A N 1
ATOM 887 C CA . LEU A 1 110 ? -10.866 7.458 11.757 1.00 92.38 110 LEU A CA 1
ATOM 888 C C . LEU A 1 110 ? -10.338 8.622 12.597 1.00 92.38 110 LEU A C 1
ATOM 890 O O . LEU A 1 110 ? -9.413 8.464 13.398 1.00 92.38 110 LEU A O 1
ATOM 894 N N . GLY A 1 111 ? -10.956 9.791 12.439 1.00 88.00 111 GLY A N 1
ATOM 895 C CA . GLY A 1 111 ? -10.715 10.981 13.258 1.00 88.00 111 GLY A CA 1
ATOM 896 C C . GLY A 1 111 ? -11.232 10.874 14.699 1.00 88.00 111 GLY A C 1
ATOM 897 O O . GLY A 1 111 ? -11.084 11.821 15.462 1.00 88.00 111 GLY A O 1
ATOM 898 N N . THR A 1 112 ? -11.819 9.736 15.077 1.00 89.38 112 THR A N 1
ATOM 899 C CA . THR A 1 112 ? -12.316 9.435 16.426 1.00 89.38 112 THR A CA 1
ATOM 900 C C . THR A 1 112 ? -11.685 8.154 16.973 1.00 89.38 112 THR A C 1
ATOM 902 O O . THR A 1 112 ? -11.089 7.369 16.231 1.00 89.38 112 THR A O 1
ATOM 905 N N . ASN A 1 113 ? -11.863 7.899 18.269 1.00 93.44 113 ASN A N 1
ATOM 906 C CA . ASN A 1 113 ? -11.506 6.620 18.864 1.00 93.44 113 ASN A CA 1
ATOM 907 C C . ASN A 1 113 ? -12.485 5.520 18.388 1.00 93.44 113 ASN A C 1
ATOM 909 O O . ASN A 1 113 ? -13.663 5.563 18.741 1.00 93.44 113 ASN A O 1
ATOM 913 N N . PRO A 1 114 ? -12.027 4.490 17.649 1.00 90.88 114 PRO A N 1
ATOM 914 C CA . PRO A 1 114 ? -12.919 3.467 17.103 1.00 90.88 114 PRO A CA 1
ATOM 915 C C . PRO A 1 114 ? -13.642 2.632 18.173 1.00 90.88 1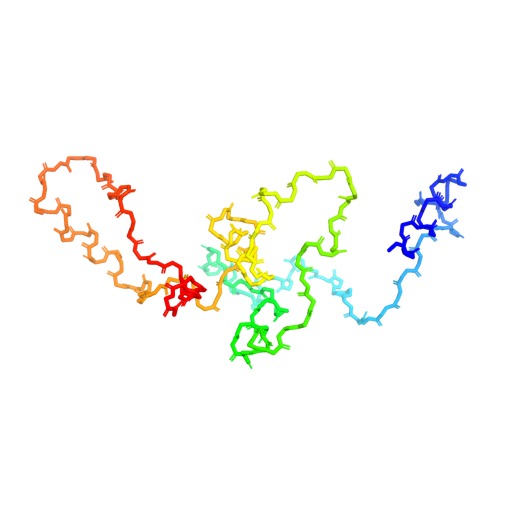14 PRO A C 1
ATOM 917 O O . PRO A 1 114 ? -14.661 2.017 17.875 1.00 90.88 114 PRO A O 1
ATOM 920 N N . LEU A 1 115 ? -13.158 2.616 19.421 1.00 95.38 115 LEU A N 1
ATOM 921 C CA . LEU A 1 115 ? -13.788 1.874 20.517 1.00 95.38 115 LEU A CA 1
ATOM 922 C C . LEU A 1 115 ? -15.059 2.550 21.052 1.00 95.38 115 LEU A C 1
ATOM 924 O O . LEU A 1 115 ? -15.859 1.899 21.724 1.00 95.38 115 LEU A O 1
ATOM 928 N N . THR A 1 116 ? -15.272 3.842 20.774 1.00 92.62 116 THR A N 1
ATOM 929 C CA . THR A 1 116 ? -16.460 4.565 21.259 1.00 92.62 116 THR A CA 1
ATOM 930 C C . THR A 1 116 ? -17.642 4.479 20.296 1.00 92.62 116 THR A C 1
ATOM 932 O O . THR A 1 116 ? -18.785 4.594 20.739 1.00 92.62 116 THR A O 1
ATOM 935 N N . ILE A 1 117 ? -17.388 4.165 19.022 1.00 88.50 117 ILE A N 1
ATOM 936 C CA . ILE A 1 117 ? -18.379 4.168 17.934 1.00 88.50 117 ILE A CA 1
ATOM 937 C C . ILE A 1 117 ? -19.566 3.254 18.238 1.00 88.50 117 ILE A C 1
ATOM 939 O O . ILE A 1 117 ? -20.713 3.670 18.127 1.00 88.50 117 ILE A O 1
ATOM 943 N N . ALA A 1 118 ? -19.321 2.021 18.692 1.00 88.69 118 ALA A N 1
ATOM 944 C CA . ALA A 1 118 ? -20.403 1.078 18.990 1.00 88.69 118 ALA A CA 1
ATOM 945 C C . ALA A 1 118 ? -21.305 1.553 20.144 1.00 88.69 118 ALA A C 1
ATOM 947 O O . ALA A 1 118 ? -22.498 1.260 20.169 1.00 88.69 118 ALA A O 1
ATOM 948 N N . ARG A 1 119 ? -20.741 2.280 21.117 1.00 88.88 119 ARG A N 1
ATOM 949 C CA . ARG A 1 119 ? -21.506 2.859 22.228 1.00 88.88 119 ARG A CA 1
ATOM 950 C C . ARG A 1 119 ? -22.319 4.064 21.765 1.00 88.88 119 ARG A C 1
ATOM 952 O O . ARG A 1 119 ? -23.473 4.181 22.157 1.00 88.88 119 ARG A O 1
ATOM 959 N N . GLU A 1 120 ? -21.724 4.936 20.958 1.00 84.62 120 GLU A N 1
ATOM 960 C CA . GLU A 1 120 ? -22.402 6.100 20.374 1.00 84.62 120 GLU A CA 1
ATOM 961 C C . GLU A 1 120 ? -23.550 5.662 19.453 1.00 84.62 120 GLU A C 1
ATOM 963 O O . GLU A 1 120 ? -24.670 6.135 19.619 1.00 84.62 120 GLU A O 1
ATOM 968 N N . GLY A 1 121 ? -23.318 4.658 18.601 1.00 82.00 121 GLY A N 1
ATOM 969 C CA . GLY A 1 121 ? -24.342 4.089 17.723 1.00 82.00 121 GLY A CA 1
ATOM 970 C C . GLY A 1 121 ? -25.492 3.390 18.461 1.00 82.00 121 GLY A C 1
ATOM 971 O O . GLY A 1 121 ? -26.620 3.387 17.975 1.00 82.00 121 GLY A O 1
ATOM 972 N N . ARG A 1 122 ? -25.248 2.819 19.653 1.00 83.38 122 ARG A N 1
ATOM 973 C CA . ARG A 1 122 ? -26.327 2.278 20.502 1.00 83.38 122 ARG A CA 1
ATOM 974 C C . ARG A 1 122 ? -27.220 3.385 21.061 1.00 83.38 122 ARG A C 1
ATOM 976 O O . ARG A 1 122 ? -28.433 3.273 20.952 1.00 83.38 122 ARG A O 1
ATOM 983 N N . LYS A 1 123 ? -26.632 4.467 21.584 1.00 80.50 123 LYS A N 1
ATOM 984 C CA . LYS A 1 123 ? -27.398 5.611 22.111 1.00 80.50 123 LYS A CA 1
ATOM 985 C C . LYS A 1 123 ? -28.299 6.239 21.045 1.00 80.50 123 LYS A C 1
ATOM 987 O O . LYS A 1 123 ? -29.475 6.454 21.299 1.00 80.50 123 LYS A O 1
ATOM 992 N N . SER A 1 124 ? -27.777 6.451 19.835 1.00 74.19 124 SER A N 1
ATOM 993 C CA . SER A 1 124 ? -28.567 7.018 18.733 1.00 74.19 124 SER A CA 1
ATOM 994 C C . SER A 1 124 ? -29.708 6.104 18.271 1.00 74.19 124 SER A C 1
ATOM 996 O O . SER A 1 124 ? -30.709 6.587 17.746 1.00 74.19 124 SER A O 1
ATOM 998 N N . ARG A 1 125 ? -29.573 4.782 18.448 1.00 62.00 125 ARG A N 1
ATOM 999 C CA . ARG A 1 125 ? -30.617 3.804 18.113 1.00 62.00 125 ARG A CA 1
ATOM 1000 C C . ARG A 1 125 ? -31.769 3.826 19.121 1.00 62.00 125 ARG A C 1
ATOM 1002 O O . ARG A 1 125 ? -32.923 3.752 18.712 1.00 62.00 125 ARG A O 1
ATOM 1009 N N . ASP A 1 126 ? -31.459 3.972 20.406 1.00 60.44 126 ASP A N 1
ATOM 1010 C CA . ASP A 1 126 ? -32.471 4.047 21.466 1.00 60.44 126 ASP A CA 1
ATOM 1011 C C . ASP A 1 126 ? -33.274 5.362 21.400 1.00 60.44 126 ASP A C 1
ATOM 1013 O O . ASP A 1 126 ? -34.465 5.373 21.701 1.00 60.44 126 ASP A O 1
ATOM 1017 N N . GLU A 1 127 ? -32.664 6.455 20.925 1.00 57.31 127 GLU A N 1
ATOM 1018 C CA . GLU A 1 127 ? -33.334 7.753 20.723 1.00 57.31 127 GLU A CA 1
ATOM 1019 C C . GLU A 1 127 ? -34.245 7.804 19.478 1.00 57.31 127 GLU A C 1
ATOM 1021 O O . GLU A 1 127 ? -35.136 8.649 19.409 1.00 57.31 127 GLU A O 1
ATOM 1026 N N . SER A 1 128 ? -34.055 6.915 18.493 1.00 56.53 128 SER A N 1
ATOM 1027 C CA . SER A 1 128 ? -34.751 6.961 17.191 1.00 56.53 128 SER A CA 1
ATOM 1028 C C . SER A 1 128 ? -35.874 5.927 17.008 1.00 56.53 128 SER A C 1
ATOM 1030 O O . SER A 1 128 ? -36.580 5.975 16.003 1.00 56.53 128 SER A O 1
ATOM 1032 N N . GLY A 1 129 ? -36.085 5.007 17.958 1.00 45.97 129 GLY A N 1
ATOM 1033 C CA . GLY A 1 129 ? -37.254 4.107 18.005 1.00 45.97 129 GLY A CA 1
ATOM 1034 C C . GLY A 1 129 ? -37.418 3.101 16.845 1.00 45.97 129 GLY A C 1
ATOM 1035 O O . GLY A 1 129 ? -38.427 2.401 16.790 1.00 45.97 129 GLY A O 1
ATOM 1036 N N . GLY A 1 130 ? -36.461 3.003 15.915 1.00 43.56 130 GLY A N 1
ATOM 1037 C CA . GLY A 1 130 ? -36.546 2.172 14.706 1.00 43.56 130 GLY A CA 1
ATOM 1038 C C . GLY A 1 130 ? -35.883 0.791 14.825 1.00 43.56 130 GLY A C 1
ATOM 1039 O O . GLY A 1 130 ? -34.746 0.653 15.280 1.00 43.56 130 GLY A O 1
ATOM 1040 N N . LEU A 1 131 ? -36.577 -0.253 14.348 1.00 40.78 131 LEU A N 1
ATOM 1041 C CA . LEU A 1 131 ? -36.149 -1.665 14.388 1.00 40.78 131 LEU A CA 1
ATOM 1042 C C . LEU A 1 131 ? -35.069 -2.042 13.350 1.00 40.78 131 LEU A C 1
ATOM 1044 O O . LEU A 1 131 ? -34.504 -3.131 13.432 1.00 40.78 131 LEU A O 1
ATOM 1048 N N . TYR A 1 132 ? -34.696 -1.126 12.455 1.00 42.78 132 TYR A N 1
ATOM 1049 C CA . TYR A 1 132 ? -33.541 -1.245 11.563 1.00 42.78 132 TYR A CA 1
ATOM 1050 C C . TYR A 1 132 ? -32.622 -0.048 11.801 1.00 42.78 132 TYR A C 1
ATOM 1052 O O . TYR A 1 132 ? -32.953 1.080 11.454 1.00 42.78 132 TYR A O 1
ATOM 1060 N N . GLY A 1 133 ? -31.488 -0.286 12.460 1.00 40.72 133 GLY A N 1
ATOM 1061 C CA . GLY A 1 133 ? -30.483 0.748 12.673 1.00 40.72 133 GLY A CA 1
ATOM 1062 C C . GLY A 1 133 ? -29.706 0.974 11.385 1.00 40.72 133 GLY A C 1
ATOM 1063 O O . GLY A 1 133 ? -28.666 0.349 11.193 1.00 40.72 133 GLY A O 1
ATOM 1064 N N . GLU A 1 134 ? -30.195 1.851 10.513 1.00 41.88 134 GLU A N 1
ATOM 1065 C CA . GLU A 1 134 ? -29.302 2.532 9.582 1.00 41.88 134 GLU A CA 1
ATOM 1066 C C . GLU A 1 134 ? -28.278 3.287 10.431 1.00 41.88 134 GLU A C 1
ATOM 1068 O O . GLU A 1 134 ? -28.610 4.215 11.171 1.00 41.88 134 GLU A O 1
ATOM 1073 N N . ILE A 1 135 ? -27.018 2.853 10.371 1.00 48.47 135 ILE A N 1
ATOM 1074 C CA . ILE A 1 135 ? -25.908 3.727 10.738 1.00 48.47 135 ILE A CA 1
ATOM 1075 C C . ILE A 1 135 ? -26.050 4.915 9.778 1.00 48.47 135 ILE A C 1
ATOM 1077 O O . ILE A 1 135 ? -25.980 4.678 8.572 1.00 48.47 135 ILE A O 1
ATOM 1081 N N . PRO A 1 136 ? -26.318 6.146 10.249 1.00 43.34 136 PRO A N 1
ATOM 1082 C CA . PRO A 1 136 ? -26.708 7.233 9.362 1.00 43.34 136 PRO A CA 1
ATOM 1083 C C . PRO A 1 136 ? -25.665 7.411 8.255 1.00 43.34 136 PRO A C 1
ATOM 1085 O O . PRO A 1 136 ? -24.503 7.691 8.549 1.00 43.34 136 PRO A O 1
ATOM 1088 N N . GLU A 1 137 ? -26.068 7.297 6.985 1.00 42.44 137 GLU A N 1
ATOM 1089 C CA . GLU A 1 137 ? -25.193 7.436 5.803 1.00 42.44 137 GLU A CA 1
ATOM 1090 C C . GLU A 1 137 ? -24.571 8.845 5.641 1.00 42.44 137 GLU A C 1
ATOM 1092 O O . GLU A 1 137 ? -23.932 9.169 4.640 1.00 42.44 137 GLU A O 1
ATOM 1097 N N . ARG A 1 138 ? -24.709 9.726 6.637 1.00 36.69 138 ARG A N 1
ATOM 1098 C CA . ARG A 1 138 ? -24.197 11.096 6.611 1.00 36.69 138 ARG A CA 1
ATOM 1099 C C . ARG A 1 138 ? -22.908 11.224 7.425 1.00 36.69 138 ARG A C 1
ATOM 1101 O O . ARG A 1 138 ? -22.932 11.592 8.592 1.00 36.69 138 ARG A O 1
ATOM 1108 N N . GLY A 1 139 ? -21.770 10.980 6.772 1.00 45.81 139 GLY A N 1
ATOM 1109 C CA . GLY A 1 139 ? -20.484 11.613 7.114 1.00 45.81 139 GLY A CA 1
ATOM 1110 C C . GLY A 1 139 ? -19.888 11.310 8.495 1.00 45.81 139 GLY A C 1
ATOM 1111 O O . GLY A 1 139 ? -19.183 12.156 9.047 1.00 45.81 139 GLY A O 1
ATOM 1112 N N . PHE A 1 140 ? -20.161 10.140 9.074 1.00 54.38 140 PHE A N 1
ATOM 1113 C CA . PHE A 1 140 ? -19.744 9.839 10.441 1.00 54.38 140 PHE A CA 1
ATOM 1114 C C . PHE A 1 140 ? -18.248 9.474 10.524 1.00 54.38 140 PHE A C 1
ATOM 1116 O O . PHE A 1 140 ? -17.810 8.402 10.118 1.00 54.38 140 PHE A O 1
ATOM 1123 N N . TYR A 1 141 ? -17.491 10.420 11.088 1.00 54.34 141 TYR A N 1
ATOM 1124 C CA . TYR A 1 141 ? -16.044 10.469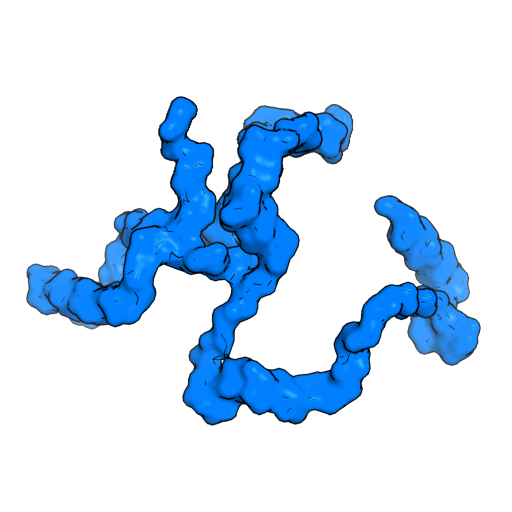 11.326 1.00 54.34 141 TYR A CA 1
ATOM 1125 C C . TYR A 1 141 ? -15.178 10.663 10.071 1.00 54.34 141 TYR A C 1
ATOM 1127 O O . TYR A 1 141 ? -15.026 9.742 9.268 1.00 54.34 141 TYR A O 1
ATOM 1135 N N . PRO A 1 142 ? -14.527 11.834 9.911 1.00 65.88 142 PRO A N 1
ATOM 1136 C CA . PRO A 1 142 ? -13.595 12.024 8.808 1.00 65.88 142 PRO A CA 1
ATOM 1137 C C . PRO A 1 142 ? -12.476 10.982 8.900 1.00 65.88 142 PRO A C 1
ATOM 1139 O O . PRO A 1 142 ? -11.981 10.689 9.995 1.00 65.88 142 PRO A O 1
ATOM 1142 N N . PHE A 1 143 ? -12.049 10.441 7.755 1.00 67.75 143 PHE A N 1
ATOM 1143 C CA . PHE A 1 143 ? -10.781 9.716 7.681 1.00 67.75 143 PHE A CA 1
ATOM 1144 C C . PHE A 1 143 ? -9.694 10.609 8.272 1.00 67.75 143 PHE A C 1
ATOM 1146 O O . PHE A 1 143 ? -9.607 11.788 7.920 1.00 67.75 143 PHE A O 1
ATOM 1153 N N . ARG A 1 144 ? -8.857 10.078 9.169 1.00 68.44 144 ARG A N 1
ATOM 1154 C CA . ARG A 1 144 ? -7.853 10.927 9.833 1.00 68.44 144 ARG A CA 1
ATOM 1155 C C . ARG A 1 144 ? -6.769 11.416 8.872 1.00 68.44 144 ARG A C 1
ATOM 1157 O O . ARG A 1 144 ? -6.199 12.476 9.095 1.00 68.44 144 ARG A O 1
ATOM 1164 N N . CYS A 1 145 ? -6.544 10.694 7.777 1.00 58.41 145 CYS A N 1
ATOM 1165 C CA . CYS A 1 145 ? -5.706 11.148 6.667 1.00 58.41 145 CYS A CA 1
ATOM 1166 C C . CYS A 1 145 ? -6.286 12.401 5.958 1.00 58.41 145 CYS A C 1
ATOM 1168 O O . CYS A 1 145 ? -5.572 13.117 5.268 1.00 58.41 145 CYS A O 1
ATOM 1170 N N . GLY A 1 146 ? -7.574 12.714 6.162 1.00 48.81 146 GLY A N 1
ATOM 1171 C CA . GLY A 1 146 ? -8.339 13.720 5.422 1.00 48.81 146 GLY A CA 1
ATOM 1172 C C . GLY A 1 146 ? -8.268 15.174 5.907 1.00 48.81 146 GLY A C 1
ATOM 1173 O O . GLY A 1 146 ? -9.090 15.971 5.467 1.00 48.81 146 GLY A O 1
ATOM 1174 N N . THR A 1 147 ? -7.330 15.569 6.776 1.00 44.91 147 THR A N 1
ATOM 1175 C CA . THR A 1 147 ? -7.192 16.987 7.188 1.00 44.91 147 THR A CA 1
ATOM 1176 C C . THR A 1 147 ? -6.269 17.825 6.294 1.00 44.91 147 THR A C 1
ATOM 1178 O O . THR A 1 147 ? -5.926 18.944 6.664 1.00 44.91 147 THR A O 1
ATOM 1181 N N . ALA A 1 148 ? -5.901 17.357 5.097 1.00 42.28 148 ALA A N 1
ATOM 1182 C CA . ALA A 1 148 ? -5.137 18.153 4.125 1.00 42.28 148 ALA A CA 1
ATOM 1183 C C . ALA A 1 148 ? -5.989 19.215 3.382 1.00 42.28 148 ALA A C 1
ATOM 1185 O O . ALA A 1 148 ? -5.641 19.640 2.289 1.00 42.28 148 ALA A O 1
ATOM 1186 N N . GLY A 1 149 ? -7.115 19.654 3.958 1.00 38.53 149 GLY A N 1
ATOM 1187 C CA . GLY A 1 149 ? -8.045 20.599 3.338 1.00 38.53 149 GLY A CA 1
ATOM 1188 C C . GLY A 1 149 ? -8.580 21.634 4.325 1.00 38.53 149 GLY A C 1
ATOM 1189 O O . GLY A 1 149 ? -9.697 21.487 4.813 1.00 38.53 149 GLY A O 1
ATOM 1190 N N . LYS A 1 150 ? -7.754 22.645 4.631 1.00 30.19 150 LYS A N 1
ATOM 1191 C CA . LYS A 1 150 ? -8.099 24.056 4.923 1.00 30.19 150 LYS A CA 1
ATOM 1192 C C . LYS A 1 150 ? -6.817 24.817 5.307 1.00 30.19 150 LYS A C 1
ATOM 1194 O O . LYS A 1 150 ? -6.495 24.985 6.483 1.00 30.19 150 LYS A O 1
ATOM 1199 N N . ARG A 1 151 ? -6.080 25.257 4.292 1.00 34.25 151 ARG A N 1
ATOM 1200 C CA . ARG A 1 151 ? -5.538 26.618 4.235 1.00 34.25 151 ARG A CA 1
ATOM 1201 C C . ARG A 1 151 ? -6.012 27.222 2.930 1.00 34.25 151 ARG A C 1
ATOM 1203 O O . ARG A 1 151 ? -6.076 26.442 1.955 1.00 34.25 151 ARG A O 1
#

Secondary structure (DSSP, 8-state):
-HHHHHHHHHHHTT-TTSTT-S----SS----TTHHHHHHHHTTTTTSS------HHHHHHHHTTGGGG----TGGGS-TTS-GGGS-S-HHHHHHHHHHTTSS--SS-BSS-TTTHHHHHHHHHHHH--SS----SS--S-BGGGG----

Sequence (151 aa):
MNYRGLINMLIFCGCVGQSGGGWAHYVGQEKLRPQTGWQPLAFALDWQRPARHMNSTSYFYNHSSQWRYETVTAEELLSPMADKSRYTGHLIDFNVRAERMGWLPSAPQLGTNPLTIAREGRKSRDESGGLYGEIPERGFYPFRCGTAGKR

pLDDT: mean 87.68, std 19.0, range [30.19, 98.69]

Organism: Escherichia coli (NCBI:txid562)